Protein AF-A0A6G4U7E5-F1 (afdb_monomer_lite)

Organism: NCBI:txid1128680

pLDDT: mean 82.9, std 12.55, range [55.47, 97.5]

Structure (mmCIF, N/CA/C/O backbone):
data_AF-A0A6G4U7E5-F1
#
_entry.id   AF-A0A6G4U7E5-F1
#
loop_
_atom_site.group_PDB
_atom_site.id
_atom_site.type_symbol
_atom_site.label_atom_id
_atom_site.label_alt_id
_atom_site.label_comp_id
_atom_site.label_asym_id
_atom_site.label_entity_id
_atom_site.label_seq_id
_atom_site.pdbx_PDB_ins_code
_atom_site.Cartn_x
_atom_site.Cartn_y
_atom_site.Cartn_z
_atom_site.occupancy
_atom_site.B_iso_or_equiv
_atom_site.auth_seq_id
_atom_site.auth_comp_id
_atom_site.auth_asym_id
_atom_site.auth_atom_id
_atom_site.pdbx_PDB_model_num
ATOM 1 N N . ILE A 1 1 ? 7.280 23.432 -22.024 1.00 59.06 1 ILE A N 1
ATOM 2 C CA . ILE A 1 1 ? 6.746 22.616 -20.905 1.00 59.06 1 ILE A CA 1
ATOM 3 C C . ILE A 1 1 ? 6.368 21.264 -21.493 1.00 59.06 1 ILE A C 1
ATOM 5 O O . ILE A 1 1 ? 5.574 21.242 -22.425 1.00 59.06 1 ILE A O 1
ATOM 9 N N . LYS A 1 2 ? 7.002 20.166 -21.066 1.00 62.47 2 LYS A N 1
ATOM 10 C CA . LYS A 1 2 ? 6.660 18.821 -21.560 1.00 62.47 2 LYS A 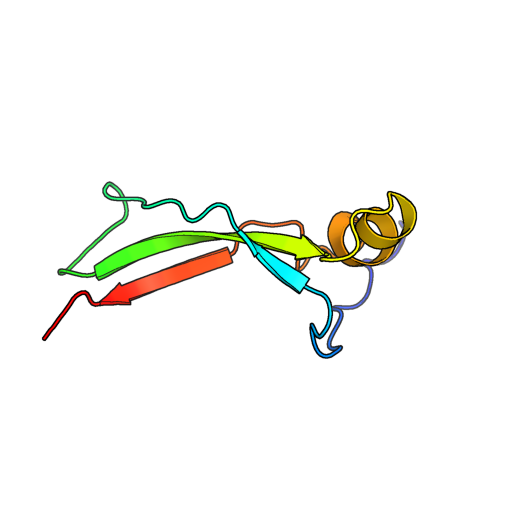CA 1
ATOM 11 C C . LYS A 1 2 ? 5.288 18.442 -20.995 1.00 62.47 2 LYS A C 1
ATOM 13 O O . LYS A 1 2 ? 5.080 18.597 -19.795 1.00 62.47 2 LYS A O 1
ATOM 18 N N . ALA A 1 3 ? 4.362 18.008 -21.849 1.00 63.12 3 ALA A N 1
ATOM 19 C CA . ALA A 1 3 ? 3.034 17.583 -21.412 1.00 63.12 3 ALA A CA 1
ATOM 20 C C . ALA A 1 3 ? 3.141 16.425 -20.396 1.00 63.12 3 ALA A C 1
ATOM 22 O O . ALA A 1 3 ? 4.061 15.605 -20.524 1.00 63.12 3 ALA A O 1
ATOM 23 N N . PRO A 1 4 ? 2.237 16.343 -19.400 1.00 66.38 4 PRO A N 1
ATOM 24 C CA . PRO A 1 4 ? 2.174 15.195 -18.504 1.00 66.38 4 PRO A CA 1
ATOM 25 C C . PRO A 1 4 ? 1.996 13.916 -19.318 1.00 66.38 4 PRO A C 1
ATOM 27 O O . PRO A 1 4 ? 1.264 13.907 -20.310 1.00 66.38 4 PRO A O 1
ATOM 30 N N . LEU A 1 5 ? 2.665 12.840 -18.902 1.00 56.31 5 LEU A N 1
ATOM 31 C CA . LEU A 1 5 ? 2.437 11.539 -19.517 1.00 56.31 5 LEU A CA 1
ATOM 32 C C . LEU A 1 5 ? 0.963 11.133 -19.317 1.00 56.31 5 LEU A C 1
ATOM 34 O O . LEU A 1 5 ? 0.390 11.436 -18.263 1.00 56.31 5 LEU A O 1
ATOM 38 N N . PRO A 1 6 ? 0.337 10.479 -20.313 1.00 57.22 6 PRO A N 1
ATOM 39 C CA . PRO A 1 6 ? -1.007 9.932 -20.171 1.00 57.22 6 PRO A CA 1
ATOM 40 C C . PRO A 1 6 ? -1.107 9.018 -18.947 1.00 57.22 6 PRO A C 1
ATOM 42 O O . PRO A 1 6 ? -0.121 8.404 -18.536 1.00 57.22 6 PRO A O 1
ATOM 45 N N . ARG A 1 7 ? -2.308 8.903 -18.368 1.00 57.78 7 ARG A N 1
ATOM 46 C CA . ARG A 1 7 ? -2.548 7.881 -17.343 1.00 57.78 7 ARG A CA 1
ATOM 47 C C . ARG A 1 7 ? -2.426 6.517 -18.005 1.00 57.78 7 ARG A C 1
ATOM 49 O O . ARG A 1 7 ? -3.121 6.259 -18.982 1.00 57.78 7 ARG A O 1
ATOM 56 N N . ASP A 1 8 ? -1.569 5.674 -17.456 1.00 59.06 8 ASP A N 1
ATOM 57 C CA . ASP A 1 8 ? -1.432 4.307 -17.924 1.00 59.06 8 ASP A CA 1
ATOM 58 C C . ASP A 1 8 ? -2.670 3.500 -17.504 1.00 59.06 8 ASP A C 1
ATOM 60 O O . ASP A 1 8 ? -3.004 3.429 -16.316 1.00 59.06 8 ASP A O 1
ATOM 64 N N . THR A 1 9 ? -3.400 2.972 -18.485 1.00 55.47 9 THR A N 1
ATOM 65 C CA . THR A 1 9 ? -4.628 2.186 -18.283 1.00 55.47 9 THR A CA 1
ATOM 66 C C . THR A 1 9 ? -4.404 0.691 -18.509 1.00 55.47 9 THR A C 1
ATOM 68 O O . THR A 1 9 ? -5.376 -0.063 -18.526 1.00 55.47 9 THR A O 1
ATOM 71 N N . ALA A 1 10 ? -3.158 0.255 -18.720 1.00 56.91 10 ALA A N 1
ATOM 72 C CA . ALA A 1 10 ? -2.845 -1.145 -18.973 1.00 56.91 10 ALA A CA 1
ATOM 73 C C . ALA A 1 10 ? -3.077 -2.037 -17.729 1.00 56.91 10 ALA A C 1
ATOM 75 O O . ALA A 1 10 ? -2.877 -1.585 -16.592 1.00 56.91 10 ALA A O 1
ATOM 76 N N . PRO A 1 11 ? -3.486 -3.308 -17.921 1.00 55.94 11 PRO A N 1
ATOM 77 C CA . PRO A 1 11 ? -3.502 -4.317 -16.865 1.00 55.94 11 PRO A CA 1
ATOM 78 C C . PRO A 1 11 ? -2.133 -4.424 -16.184 1.00 55.94 11 PRO A C 1
ATOM 80 O O . PRO A 1 11 ? -1.091 -4.401 -16.836 1.00 55.94 11 PRO A O 1
ATOM 83 N N . ARG A 1 12 ? -2.129 -4.523 -14.853 1.00 70.12 12 ARG A N 1
ATOM 84 C CA . ARG A 1 12 ? -0.917 -4.460 -14.020 1.00 70.12 12 ARG A CA 1
ATOM 85 C C . ARG A 1 12 ? -0.250 -5.830 -13.850 1.00 70.12 12 ARG A C 1
ATOM 87 O O . ARG A 1 12 ? 0.198 -6.148 -12.753 1.00 70.12 12 ARG A O 1
ATOM 94 N N . ASP A 1 13 ? -0.171 -6.628 -14.913 1.00 70.62 13 ASP A N 1
ATOM 95 C CA . ASP A 1 13 ? 0.191 -8.060 -14.858 1.00 70.62 13 ASP A CA 1
ATOM 96 C C . ASP A 1 13 ? 1.652 -8.348 -14.441 1.00 70.62 13 ASP A C 1
ATOM 98 O O . ASP A 1 13 ? 2.060 -9.501 -14.342 1.00 70.62 13 ASP A O 1
ATOM 102 N N . GLY A 1 14 ? 2.441 -7.314 -14.136 1.00 80.56 14 GLY A N 1
ATOM 103 C CA . GLY A 1 14 ? 3.789 -7.427 -13.577 1.00 80.56 14 GLY A CA 1
ATOM 104 C C . GLY A 1 14 ? 4.016 -6.618 -12.303 1.00 80.56 14 GLY A C 1
ATOM 105 O O . GLY A 1 14 ? 5.157 -6.525 -11.863 1.00 80.56 14 GLY A O 1
ATOM 106 N N . ALA A 1 15 ? 2.981 -6.015 -11.710 1.00 85.56 15 ALA A N 1
ATOM 107 C CA . ALA A 1 15 ? 3.128 -5.177 -10.524 1.00 85.56 15 ALA A CA 1
ATOM 108 C C . ALA A 1 15 ? 2.610 -5.866 -9.257 1.00 85.56 15 ALA A C 1
ATOM 110 O O . ALA A 1 15 ? 1.598 -6.564 -9.279 1.00 85.56 15 ALA A O 1
ATOM 111 N N . ALA A 1 16 ? 3.265 -5.604 -8.128 1.00 88.31 16 ALA A N 1
ATOM 112 C CA . ALA A 1 16 ? 2.855 -6.089 -6.819 1.00 88.31 16 ALA A CA 1
ATOM 113 C C . ALA A 1 16 ? 2.766 -4.951 -5.803 1.00 88.31 16 ALA A C 1
ATOM 115 O O . ALA A 1 16 ? 3.568 -4.014 -5.810 1.00 88.31 16 ALA A O 1
ATOM 116 N N . VAL A 1 17 ? 1.780 -5.063 -4.912 1.00 91.56 17 VAL A N 1
ATOM 117 C CA . VAL A 1 17 ? 1.672 -4.202 -3.733 1.00 91.56 17 VAL A CA 1
ATOM 118 C C . VAL A 1 17 ? 2.676 -4.649 -2.672 1.00 91.56 17 VAL A C 1
ATOM 120 O O . VAL A 1 17 ? 2.871 -5.846 -2.462 1.00 91.56 17 VAL A O 1
ATOM 123 N N . TYR A 1 18 ? 3.308 -3.697 -1.994 1.00 89.38 18 TYR A N 1
ATOM 124 C CA . TYR A 1 18 ? 4.254 -3.959 -0.911 1.00 89.38 18 TYR A CA 1
ATOM 125 C C . TYR A 1 18 ? 4.204 -2.842 0.141 1.00 89.38 18 TYR A C 1
ATOM 127 O O . TYR A 1 18 ? 3.455 -1.875 -0.001 1.00 89.38 18 TYR A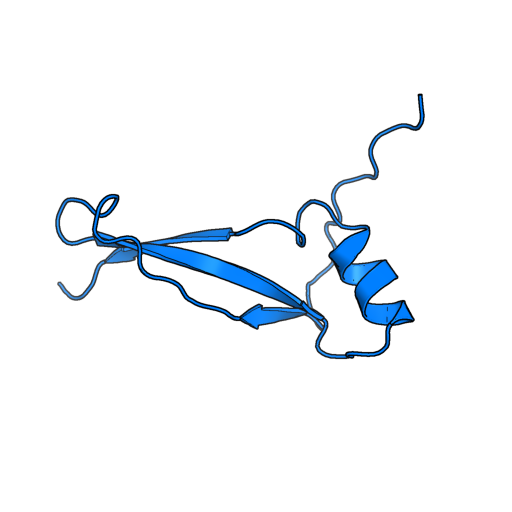 O 1
ATOM 135 N N . ASN A 1 19 ? 4.992 -2.993 1.212 1.00 94.81 19 ASN A N 1
ATOM 136 C CA . ASN A 1 19 ? 5.128 -2.001 2.286 1.00 94.81 19 ASN A CA 1
ATOM 137 C C . ASN A 1 19 ? 3.777 -1.559 2.902 1.00 94.81 19 ASN A C 1
ATOM 139 O O . ASN A 1 19 ? 3.484 -0.362 2.943 1.00 94.81 19 ASN A O 1
ATOM 143 N N . PRO A 1 20 ? 2.920 -2.498 3.359 1.00 95.69 20 PRO A N 1
ATOM 144 C CA . PRO A 1 20 ? 1.681 -2.123 4.024 1.00 95.69 20 PRO A CA 1
ATOM 145 C C . PRO A 1 20 ? 1.991 -1.386 5.332 1.00 95.69 20 PRO A C 1
ATOM 147 O O . PRO A 1 20 ? 2.707 -1.906 6.189 1.00 95.69 20 PRO A O 1
ATOM 150 N N . GLN A 1 21 ? 1.428 -0.191 5.503 1.00 96.75 21 GLN A N 1
ATOM 151 C CA . GLN A 1 21 ? 1.585 0.610 6.718 1.00 96.75 21 GLN A CA 1
ATOM 152 C C . GLN A 1 21 ? 0.227 1.039 7.256 1.00 96.75 21 GLN A C 1
ATOM 154 O O . GLN A 1 21 ? -0.585 1.639 6.551 1.00 96.75 21 GLN A O 1
ATOM 159 N N . ALA A 1 22 ? -0.014 0.717 8.523 1.00 96.56 22 ALA A N 1
ATOM 160 C CA . ALA A 1 22 ? -1.181 1.168 9.262 1.00 96.56 22 ALA A CA 1
ATOM 161 C C . ALA A 1 22 ? -1.013 2.634 9.684 1.00 96.56 22 ALA A C 1
ATOM 163 O O . ALA A 1 22 ? 0.056 3.021 10.152 1.00 96.56 22 ALA A O 1
ATOM 164 N N . HIS A 1 23 ? -2.098 3.410 9.615 1.00 96.50 23 HIS A N 1
ATOM 165 C CA . HIS A 1 23 ? -2.157 4.799 10.090 1.00 96.50 23 HIS A CA 1
ATOM 166 C C . HIS A 1 23 ? -3.201 4.949 11.208 1.00 96.50 23 HIS A C 1
ATOM 168 O O . HIS A 1 23 ? -4.294 5.469 10.957 1.00 96.50 23 HIS A O 1
ATOM 174 N N . PRO A 1 24 ? -2.918 4.496 12.449 1.00 94.38 24 PRO A N 1
ATOM 175 C CA . PRO A 1 24 ? -3.889 4.532 13.547 1.00 94.38 24 PRO A CA 1
ATOM 176 C C . PRO A 1 24 ? -4.406 5.937 13.867 1.00 94.38 24 PRO A C 1
ATOM 178 O O . P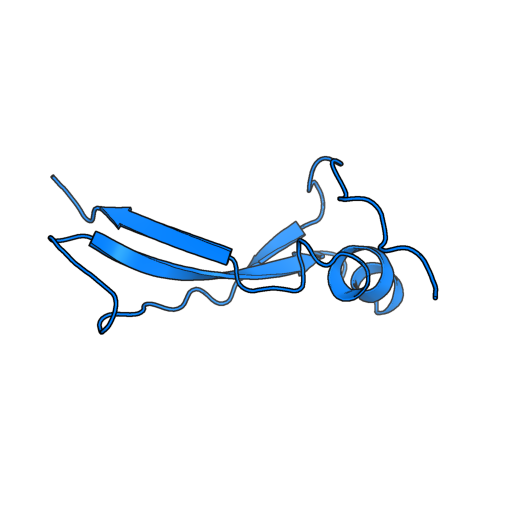RO A 1 24 ? -5.577 6.105 14.177 1.00 94.38 24 PRO A O 1
ATOM 181 N N . GLN A 1 25 ? -3.557 6.958 13.739 1.00 96.06 25 GLN A N 1
ATOM 182 C CA . GLN A 1 25 ? -3.900 8.357 14.014 1.00 96.06 25 GLN A CA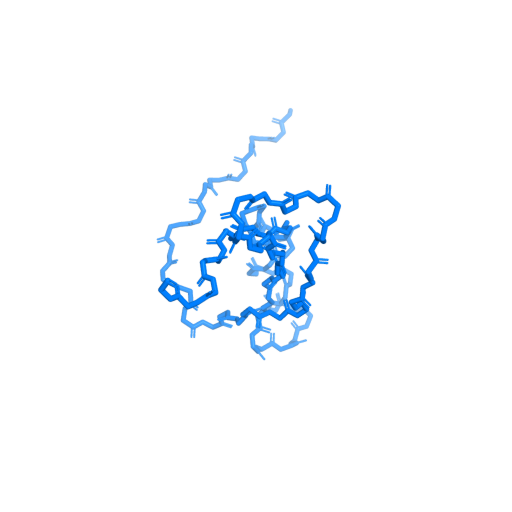 1
ATOM 183 C C . GLN A 1 25 ? -4.896 8.944 13.001 1.00 96.06 25 GLN A C 1
ATOM 185 O O . GLN A 1 25 ? -5.489 9.985 13.263 1.00 96.06 25 GLN A O 1
ATOM 190 N N . LEU A 1 26 ? -5.056 8.295 11.843 1.00 95.25 26 LEU A N 1
ATOM 191 C CA . LEU A 1 26 ? -5.969 8.682 10.761 1.00 95.25 26 LEU A CA 1
ATOM 192 C C . LEU A 1 26 ? -7.097 7.656 10.560 1.00 95.25 26 LEU A C 1
ATOM 194 O O . LEU A 1 26 ? -7.833 7.727 9.577 1.00 95.25 26 LEU A O 1
ATOM 198 N N . SER A 1 27 ? -7.182 6.670 11.450 1.00 94.12 27 SER A N 1
ATOM 199 C CA . SER A 1 27 ? -8.202 5.626 11.438 1.00 94.12 27 SER A CA 1
ATOM 200 C C . SER A 1 27 ? -9.422 6.086 12.239 1.00 94.12 27 SER A C 1
ATOM 202 O O . SER A 1 27 ? -9.281 6.800 13.231 1.00 94.12 27 SER A O 1
ATOM 204 N N . ASP A 1 28 ? -10.618 5.698 11.801 1.00 92.12 28 ASP A N 1
ATOM 205 C CA . ASP A 1 28 ? -11.902 6.171 12.331 1.00 92.12 28 ASP A CA 1
ATOM 206 C C . ASP A 1 28 ? -12.938 5.038 12.365 1.00 92.12 28 ASP A C 1
ATOM 208 O O . ASP A 1 28 ? -12.841 4.089 11.597 1.00 92.12 28 ASP A O 1
ATOM 212 N N . ASP A 1 29 ? -13.915 5.099 13.277 1.00 88.94 29 ASP A N 1
ATOM 213 C CA . ASP A 1 29 ? -15.125 4.252 13.273 1.00 88.94 29 ASP A CA 1
ATOM 214 C C . ASP A 1 29 ? -14.895 2.738 13.047 1.00 88.94 29 ASP A C 1
ATOM 216 O O . ASP A 1 29 ? -15.598 2.086 12.272 1.00 88.94 29 ASP A O 1
ATOM 220 N N . GLY A 1 30 ? -13.874 2.160 13.694 1.00 88.25 30 GLY A N 1
ATOM 221 C CA . GLY A 1 30 ? -13.527 0.736 13.544 1.00 88.25 30 GLY A CA 1
ATOM 222 C C . GLY A 1 30 ? -12.911 0.370 12.184 1.00 88.25 30 GLY A C 1
ATOM 223 O O . GLY A 1 30 ? -12.795 -0.809 11.841 1.00 88.25 30 GLY A O 1
ATOM 224 N N . ARG A 1 31 ? -12.509 1.369 11.395 1.00 93.50 31 ARG A N 1
ATOM 225 C CA . ARG A 1 31 ? -11.836 1.219 10.107 1.00 93.50 31 ARG A CA 1
ATOM 226 C C . ARG A 1 31 ? -10.375 1.621 10.215 1.00 93.50 31 ARG A C 1
ATOM 228 O O . ARG A 1 31 ? -10.043 2.709 10.671 1.00 93.50 31 ARG A O 1
ATOM 235 N N . LEU A 1 32 ? -9.504 0.752 9.722 1.00 95.69 32 LEU A N 1
ATOM 236 C CA . LEU A 1 32 ? -8.072 0.992 9.630 1.00 95.69 32 LEU A CA 1
ATOM 237 C C . LEU A 1 32 ? -7.738 1.667 8.297 1.00 95.69 32 LEU A C 1
ATOM 239 O O . LEU A 1 32 ? -8.041 1.120 7.234 1.00 95.69 32 LEU A O 1
ATOM 243 N N . LEU A 1 33 ? -7.067 2.820 8.338 1.00 97.50 33 LEU A N 1
ATOM 244 C CA . LEU A 1 33 ? -6.421 3.377 7.152 1.00 97.50 33 LEU A CA 1
ATOM 245 C C . LEU A 1 33 ? -5.083 2.662 6.924 1.00 97.50 33 LEU A C 1
ATOM 247 O O . LEU A 1 33 ? -4.193 2.710 7.774 1.00 97.50 33 LEU A O 1
ATOM 251 N N . LEU A 1 34 ? -4.944 2.014 5.768 1.00 96.94 34 LEU A N 1
ATOM 252 C CA . LEU A 1 34 ? -3.725 1.339 5.331 1.00 96.94 34 LEU A CA 1
ATOM 253 C C . LEU A 1 34 ? -3.170 2.042 4.089 1.00 96.94 34 LEU A C 1
ATOM 255 O O . LEU A 1 34 ? -3.912 2.254 3.127 1.00 96.94 34 LEU A O 1
ATOM 259 N N . SER A 1 35 ? -1.877 2.362 4.086 1.00 97.06 35 SER A N 1
ATOM 260 C CA . SER A 1 35 ? -1.160 2.709 2.858 1.00 97.06 35 SER A CA 1
ATOM 261 C C . SER A 1 35 ? -0.362 1.527 2.328 1.00 97.06 35 SER A C 1
ATOM 263 O O . SER A 1 35 ? 0.030 0.643 3.088 1.00 97.06 35 SER A O 1
ATOM 265 N N . TYR A 1 36 ? -0.102 1.533 1.028 1.00 94.94 36 TYR A N 1
ATOM 266 C CA . TYR A 1 36 ? 0.766 0.572 0.359 1.00 94.94 36 TYR A CA 1
ATOM 267 C C . TYR A 1 36 ? 1.482 1.243 -0.810 1.00 94.94 36 TYR A C 1
ATOM 269 O O . TYR A 1 36 ? 0.973 2.204 -1.392 1.00 94.94 36 TYR A O 1
ATOM 277 N N . ASP A 1 37 ? 2.621 0.682 -1.188 1.00 91.81 37 ASP A N 1
ATOM 278 C CA . ASP A 1 37 ? 3.360 1.066 -2.385 1.00 91.81 37 ASP A CA 1
ATOM 279 C C . ASP A 1 37 ? 3.196 -0.008 -3.468 1.00 91.81 37 ASP A C 1
ATOM 281 O O . ASP A 1 37 ? 2.759 -1.130 -3.195 1.00 91.81 37 ASP A O 1
ATOM 285 N N . VAL A 1 38 ? 3.537 0.325 -4.714 1.00 88.38 38 VAL A N 1
ATOM 286 C CA . VAL A 1 38 ? 3.528 -0.617 -5.842 1.00 88.38 38 VAL A CA 1
ATOM 287 C C . VAL A 1 38 ? 4.909 -0.668 -6.473 1.00 88.38 38 VAL A C 1
ATOM 289 O O . VAL A 1 38 ? 5.508 0.372 -6.734 1.00 88.38 38 VAL A O 1
ATOM 292 N N . ASN A 1 39 ? 5.405 -1.872 -6.744 1.00 87.56 39 ASN A N 1
ATOM 293 C CA . ASN A 1 39 ? 6.626 -2.068 -7.517 1.00 87.56 39 ASN A CA 1
ATOM 294 C C . ASN A 1 39 ? 6.398 -3.068 -8.651 1.00 87.56 39 ASN A C 1
ATOM 296 O O . ASN A 1 39 ? 5.411 -3.805 -8.656 1.00 87.56 39 ASN A O 1
ATOM 300 N N . TRP A 1 40 ? 7.320 -3.089 -9.607 1.00 88.69 40 TRP A N 1
ATOM 301 C CA . TRP A 1 40 ? 7.369 -4.098 -10.650 1.00 88.69 40 TRP A CA 1
ATOM 302 C C . TRP A 1 40 ? 8.084 -5.353 -10.143 1.00 88.69 40 TRP A C 1
ATOM 304 O O . TRP A 1 40 ? 9.045 -5.265 -9.381 1.00 88.69 40 TRP A O 1
ATOM 314 N N . LEU A 1 41 ? 7.596 -6.523 -10.546 1.00 87.31 41 LEU A N 1
ATOM 315 C CA . LEU A 1 41 ? 8.137 -7.819 -10.142 1.00 87.31 41 LEU A CA 1
ATOM 316 C C . LEU A 1 41 ? 9.492 -8.102 -10.798 1.00 87.31 41 LEU A C 1
ATOM 318 O O . LEU A 1 41 ? 10.362 -8.698 -10.165 1.00 87.31 41 LEU A O 1
ATOM 322 N N . ASP A 1 42 ? 9.693 -7.651 -12.041 1.00 86.75 42 ASP A N 1
ATOM 323 C CA . ASP A 1 42 ? 11.035 -7.591 -12.621 1.00 86.75 42 ASP A CA 1
ATOM 324 C C . ASP A 1 42 ? 11.790 -6.393 -12.025 1.00 86.75 42 ASP A C 1
ATOM 326 O O . ASP A 1 42 ? 11.496 -5.233 -12.321 1.00 86.75 42 ASP A O 1
ATOM 330 N N . ALA A 1 43 ? 12.771 -6.705 -11.176 1.00 81.38 43 ALA A N 1
ATOM 331 C CA . ALA A 1 43 ? 13.594 -5.740 -10.459 1.00 81.38 43 ALA A CA 1
ATOM 332 C C . ALA A 1 43 ? 14.734 -5.139 -11.305 1.00 81.38 43 ALA A C 1
ATOM 334 O O . ALA A 1 43 ? 15.557 -4.388 -10.772 1.00 81.38 43 ALA A O 1
ATOM 335 N N . SER A 1 44 ? 14.823 -5.452 -12.605 1.00 87.31 44 SER A N 1
ATOM 336 C CA . SER A 1 44 ? 15.782 -4.805 -13.499 1.00 87.31 44 SER A CA 1
ATOM 337 C C . SER A 1 44 ? 15.578 -3.283 -13.505 1.00 87.31 44 SER A C 1
ATOM 339 O O . SER A 1 44 ? 14.457 -2.770 -13.532 1.00 87.31 44 SER A O 1
ATOM 341 N N . ALA A 1 45 ? 16.679 -2.522 -13.482 1.00 80.75 45 ALA A N 1
ATOM 342 C CA . ALA A 1 45 ? 16.615 -1.060 -13.396 1.00 80.75 45 ALA A CA 1
ATOM 343 C C . ALA A 1 45 ? 15.830 -0.426 -14.564 1.00 80.75 45 ALA A C 1
ATOM 345 O O . ALA A 1 45 ? 15.183 0.612 -14.389 1.00 80.75 45 ALA A O 1
ATOM 346 N N . SER A 1 46 ? 15.862 -1.062 -15.741 1.00 83.31 46 SER A N 1
ATOM 347 C CA . SER A 1 46 ? 15.058 -0.699 -16.910 1.00 83.31 46 SER A CA 1
ATOM 348 C C . SER A 1 46 ? 13.566 -0.902 -16.657 1.00 83.31 46 SER A C 1
ATOM 350 O O . SER A 1 46 ? 12.805 0.051 -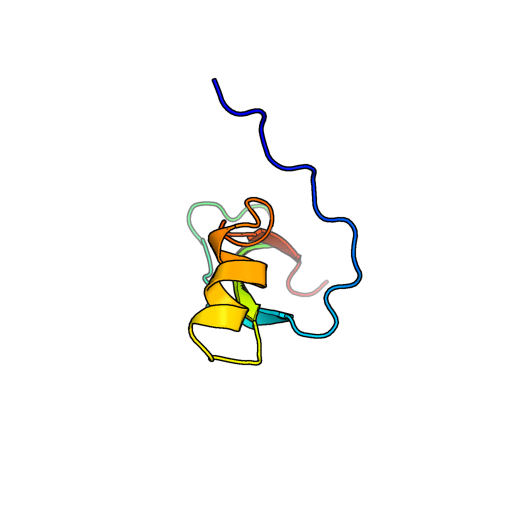16.818 1.00 83.31 46 SER A O 1
ATOM 352 N N . ALA A 1 47 ? 13.151 -2.082 -16.183 1.00 82.50 47 ALA A N 1
ATOM 353 C CA . ALA A 1 47 ? 11.742 -2.384 -15.948 1.00 82.50 47 ALA A CA 1
ATOM 354 C C . ALA A 1 47 ? 11.142 -1.503 -14.844 1.00 82.50 47 ALA A C 1
ATOM 356 O O . ALA A 1 47 ? 10.046 -0.968 -15.018 1.00 82.50 47 ALA A O 1
ATOM 357 N N . VAL A 1 48 ? 11.880 -1.265 -13.755 1.00 77.56 48 VAL A N 1
ATOM 358 C CA . VAL A 1 48 ? 11.457 -0.351 -12.679 1.00 77.56 48 VAL A CA 1
ATOM 359 C C . VAL A 1 48 ? 11.315 1.084 -13.200 1.00 77.56 48 VAL A C 1
ATOM 361 O O . VAL A 1 48 ? 10.340 1.775 -12.893 1.00 77.56 48 VAL A O 1
ATOM 364 N N . SER A 1 49 ? 12.258 1.549 -14.023 1.00 79.81 49 SER A N 1
ATOM 365 C CA . SER A 1 49 ? 12.208 2.910 -14.567 1.00 79.81 49 SER A CA 1
ATOM 366 C C . SER A 1 49 ? 11.050 3.120 -15.541 1.00 79.81 49 SER A C 1
ATOM 368 O O . SER A 1 49 ? 10.412 4.173 -15.509 1.00 79.81 49 SER A O 1
ATOM 370 N N . GLU A 1 50 ? 10.787 2.146 -16.409 1.00 82.12 50 GLU A N 1
ATOM 371 C CA . GLU A 1 50 ? 9.744 2.222 -17.433 1.00 82.12 50 GLU A CA 1
ATOM 372 C C . GLU A 1 50 ? 8.343 2.066 -16.846 1.00 82.12 50 GLU A C 1
ATOM 374 O O . GLU A 1 50 ? 7.466 2.864 -17.175 1.00 82.12 50 GLU A O 1
ATOM 379 N N . ASN A 1 51 ? 8.155 1.104 -15.939 1.00 80.25 51 ASN A N 1
ATOM 380 C CA . ASN A 1 51 ? 6.828 0.734 -15.454 1.00 80.25 51 ASN A CA 1
ATOM 381 C C . ASN A 1 51 ? 6.433 1.445 -14.154 1.00 80.25 51 ASN A C 1
ATOM 383 O O . ASN A 1 51 ? 5.246 1.668 -13.937 1.00 80.25 51 ASN A O 1
ATOM 387 N N . VAL A 1 52 ? 7.387 1.839 -13.298 1.00 79.31 52 VAL A N 1
ATOM 388 C CA . VAL A 1 52 ? 7.087 2.467 -11.995 1.00 79.31 52 VAL A CA 1
ATOM 389 C C . VAL A 1 52 ? 7.482 3.940 -11.984 1.00 79.31 52 VAL A C 1
ATOM 391 O O . VAL A 1 52 ? 6.610 4.800 -11.894 1.00 79.31 52 VAL A O 1
ATOM 394 N N . ASN A 1 53 ? 8.768 4.271 -12.142 1.00 80.38 53 ASN A N 1
ATOM 395 C CA . ASN A 1 53 ? 9.257 5.649 -11.934 1.00 80.38 53 ASN A CA 1
ATOM 396 C C . ASN A 1 53 ? 8.684 6.662 -12.938 1.00 80.38 53 ASN A C 1
ATOM 398 O O . ASN A 1 53 ? 8.557 7.849 -12.634 1.00 80.38 53 ASN A O 1
ATOM 402 N N . ARG A 1 54 ? 8.346 6.214 -14.152 1.00 80.31 54 ARG A N 1
ATOM 403 C CA . ARG A 1 54 ? 7.712 7.049 -15.186 1.00 80.31 54 ARG A CA 1
ATOM 404 C C . ARG A 1 54 ? 6.185 7.031 -15.127 1.00 80.31 54 ARG A C 1
ATOM 406 O O . ARG A 1 54 ? 5.552 7.820 -15.827 1.00 80.31 54 ARG A O 1
ATOM 413 N N . ASN A 1 55 ? 5.597 6.191 -14.278 1.00 78.75 55 ASN A N 1
ATOM 414 C CA . ASN A 1 55 ? 4.160 6.081 -14.098 1.00 78.75 55 ASN A CA 1
ATOM 415 C C . ASN A 1 55 ? 3.740 6.715 -12.766 1.00 78.75 55 ASN A C 1
ATOM 417 O O . ASN A 1 55 ? 3.751 6.094 -11.704 1.00 78.75 55 ASN A O 1
ATOM 421 N N . VAL A 1 56 ? 3.307 7.974 -12.830 1.00 76.06 56 VAL A N 1
ATOM 422 C CA . VAL A 1 56 ? 2.900 8.758 -11.648 1.00 76.06 56 VAL A CA 1
ATOM 423 C C . VAL A 1 56 ? 1.715 8.162 -10.883 1.00 76.06 56 VAL A C 1
ATOM 425 O O . VAL A 1 56 ? 1.491 8.519 -9.727 1.00 76.06 56 VAL A O 1
ATOM 428 N N . ALA A 1 57 ? 0.931 7.280 -11.509 1.00 78.75 57 ALA A N 1
ATOM 429 C CA . ALA A 1 57 ? -0.143 6.580 -10.819 1.00 78.75 57 ALA A CA 1
ATOM 430 C C . ALA A 1 57 ? 0.383 5.451 -9.913 1.00 78.75 57 ALA A C 1
ATOM 432 O O . ALA A 1 57 ? -0.326 5.088 -8.976 1.00 78.75 57 ALA A O 1
ATOM 433 N N . LEU A 1 58 ? 1.588 4.927 -10.180 1.00 79.38 58 LEU A N 1
ATOM 434 C CA . LEU A 1 58 ? 2.225 3.832 -9.440 1.00 79.38 58 LEU A CA 1
ATOM 435 C C . LEU A 1 58 ? 3.322 4.305 -8.477 1.00 79.38 58 LEU A C 1
ATOM 437 O O . LEU A 1 58 ? 3.430 3.757 -7.388 1.00 79.38 58 LEU A O 1
ATOM 441 N N . TYR A 1 59 ? 4.080 5.355 -8.812 1.00 81.56 59 TYR A N 1
ATOM 442 C CA . TYR A 1 59 ? 5.145 5.906 -7.951 1.00 81.56 59 TYR A CA 1
ATOM 443 C C . TYR A 1 59 ? 4.625 6.748 -6.763 1.00 81.56 59 TYR A C 1
ATOM 445 O O . TYR A 1 59 ? 5.282 7.669 -6.282 1.00 81.56 59 TYR A O 1
ATOM 453 N N . ARG A 1 60 ? 3.402 6.503 -6.296 1.00 86.12 60 ARG A N 1
ATOM 454 C CA . ARG A 1 60 ? 2.831 7.204 -5.141 1.00 86.12 60 ARG A CA 1
ATOM 455 C C . ARG A 1 60 ? 2.147 6.209 -4.211 1.00 86.12 60 ARG A C 1
ATOM 457 O O . ARG A 1 60 ? 1.564 5.250 -4.720 1.00 86.12 60 ARG A O 1
ATOM 464 N N . PRO A 1 61 ? 2.126 6.474 -2.895 1.00 89.62 61 PRO A N 1
ATOM 465 C CA . PRO A 1 61 ? 1.390 5.633 -1.965 1.00 89.62 61 PRO A CA 1
ATOM 466 C C . PRO A 1 61 ? -0.093 5.552 -2.346 1.00 89.62 61 PRO A C 1
ATOM 468 O O . PRO A 1 61 ? -0.752 6.571 -2.590 1.00 89.62 61 PRO A O 1
ATOM 471 N N . GLY A 1 62 ? -0.616 4.330 -2.404 1.00 92.75 62 GLY A N 1
ATOM 472 C CA . GLY A 1 62 ? -2.045 4.048 -2.449 1.00 92.75 62 GLY A CA 1
ATOM 473 C C . GLY A 1 62 ? -2.612 3.939 -1.036 1.00 92.75 62 GLY A C 1
ATOM 474 O O . GLY A 1 62 ? -1.890 3.601 -0.103 1.00 92.75 62 GLY A O 1
ATOM 475 N N . PHE A 1 63 ? -3.910 4.207 -0.871 1.00 95.38 63 PHE A N 1
ATOM 476 C CA . PHE A 1 63 ? -4.597 4.123 0.422 1.00 95.38 63 PHE A CA 1
ATOM 477 C C . PHE A 1 63 ? -5.873 3.289 0.316 1.00 95.38 63 PHE A C 1
ATOM 479 O O . PHE A 1 63 ? -6.598 3.376 -0.677 1.00 95.38 63 PHE A O 1
ATOM 486 N N . LEU A 1 64 ? -6.159 2.509 1.357 1.00 95.25 64 LEU A N 1
ATOM 487 C CA . LEU A 1 64 ? -7.387 1.735 1.535 1.00 95.25 64 LEU A CA 1
ATOM 488 C C . LEU A 1 64 ? -7.924 1.962 2.949 1.00 95.25 64 LEU A C 1
ATOM 490 O O . LEU A 1 64 ? -7.154 2.017 3.906 1.00 95.25 64 LEU A O 1
ATOM 494 N N . ARG A 1 65 ? -9.250 2.048 3.091 1.00 95.56 65 ARG A N 1
ATOM 495 C CA . ARG A 1 65 ? -9.922 1.922 4.392 1.00 95.56 65 ARG A CA 1
ATOM 496 C C . ARG A 1 65 ? -10.413 0.489 4.546 1.00 95.56 65 ARG A C 1
ATOM 498 O O . ARG A 1 65 ? -11.241 0.038 3.758 1.00 95.56 65 ARG A O 1
ATOM 505 N N . LEU A 1 66 ? -9.908 -0.208 5.555 1.00 93.88 66 LEU A N 1
ATOM 506 C CA . LEU A 1 66 ? -10.262 -1.588 5.865 1.00 93.88 66 LEU A CA 1
ATOM 507 C C . LEU A 1 66 ? -11.230 -1.614 7.044 1.00 93.88 66 LEU A C 1
ATOM 509 O O . LEU A 1 66 ? -10.914 -1.077 8.100 1.00 93.88 66 LEU A O 1
ATOM 513 N N . LYS A 1 67 ? -12.385 -2.264 6.890 1.00 92.94 67 LYS A N 1
ATOM 514 C CA . LYS A 1 67 ? -13.226 -2.637 8.033 1.00 92.94 67 LYS A CA 1
ATOM 515 C C . LYS A 1 67 ? -12.692 -3.955 8.595 1.00 92.94 67 LYS A C 1
ATOM 517 O O . LYS A 1 67 ? -12.571 -4.923 7.847 1.00 92.94 67 LYS A O 1
ATOM 522 N N . LEU A 1 68 ? -12.340 -3.980 9.877 1.00 85.06 68 LEU A N 1
ATOM 523 C CA . LEU A 1 68 ? -11.840 -5.186 10.534 1.00 85.06 68 LEU A CA 1
ATOM 524 C C . LEU A 1 68 ? -13.005 -5.866 11.267 1.00 85.06 68 LEU A C 1
ATOM 526 O O . LEU A 1 68 ? -13.409 -5.404 12.327 1.00 85.06 68 LEU A O 1
ATOM 530 N N . GLY A 1 69 ? -13.541 -6.945 10.689 1.00 79.81 69 GLY A N 1
ATOM 531 C CA . GLY A 1 69 ? -14.665 -7.707 11.254 1.00 79.81 69 GLY A CA 1
ATOM 532 C C . GLY A 1 69 ? -16.057 -7.131 10.957 1.00 79.81 69 GLY A C 1
ATOM 533 O O . GLY A 1 69 ? -16.203 -6.177 10.180 1.00 79.81 69 GLY A O 1
ATOM 534 N N . ASP A 1 70 ? -17.073 -7.749 11.564 1.00 65.88 70 ASP A N 1
ATOM 535 C CA . ASP A 1 70 ? -18.466 -7.283 11.542 1.00 65.88 70 ASP A CA 1
ATOM 536 C C . ASP A 1 70 ? -18.741 -6.229 12.616 1.00 65.88 70 ASP A C 1
ATOM 538 O O . ASP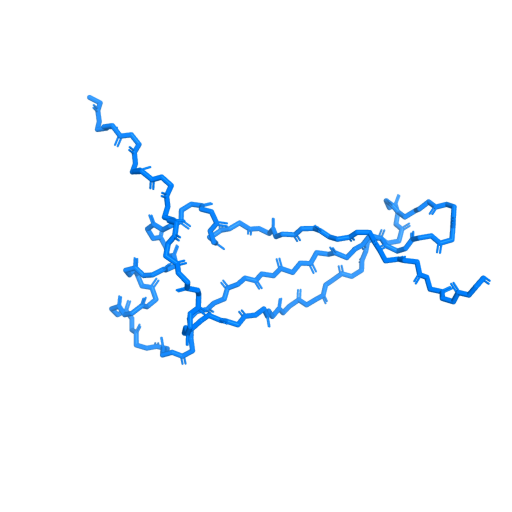 A 1 70 ? -18.307 -6.420 13.773 1.00 65.88 70 ASP A O 1
#

Secondary structure (DSSP, 8-state):
-PPPPPPP-S--TTEEEEEEEE-GGG-BTTEEEEEEEEEESS--HHHHIIIIIT-TTTSS-EEEEEE---

Sequence (70 aa):
IKAPLPRDTAPRDGAAVYNPQAHPQLSDDGRLLLSYDVNWLDASASAVSENVNRNVALYRPGFLRLKLGD

Radius of gyration: 15.16 Å; chains: 1; bounding box: 35×31×36 Å

Foldseek 3Di:
DDDQDDQDPDDPVFKDKDDWDWDPVPADDQKIKIKIAMAGNPPPPVCRVVPAVSHPVRVDIDIDIHRDDD